Protein AF-A0A3S9FRB8-F1 (afdb_monomer)

Nearest PDB structures (foldseek):
  8jsv-assembly5_J  TM=8.566E-01  e=2.496E-05  Leptospira interrogans serovar Pomona
  2gd9-assembly1_B  TM=8.957E-01  e=8.120E-05  Bacillus subtilis
  3ky8-assembly1_B  TM=8.672E-01  e=1.670E-04  Shewanella loihica PV-4
  3jtw-assembly2_B-3  TM=8.816E-01  e=2.170E-04  Pediococcus pentosaceus ATCC 25745
  3jtw-assembly1_A-2  TM=8.794E-01  e=4.765E-04  Pediococcus pentosaceus ATCC 25745

Foldseek 3Di:
DDVPLVVVLVVVVVVDPDDDDDPDDLVSVLVCVLVVNDFKDKDKDAPDDPPDDDDSPPDNPDDFDWDWDDWDDDPDGMIITMIGTDDD

Sequence (88 aa):
MNGDAVKEISELKRKVDGEILVHGSYRLVRTLIGQNLADELRLVVFPVVLGTGLRFFDGTSDTKPMHLIETQKVGDGLVFYAYEFARD

Secondary structure (DSSP, 8-state):
--HHHHHHHHHHHHH-SS-------HHHHHHHHHTT--SEEEEEE-S----SS--TTTT--S---EEEEEEEEETTTEEEEEEEEPP-

Solvent-accessible surface area (backbone atoms only — not comparable to full-atom values): 5842 Å² total; per-residue (Å²): 131,66,72,63,64,59,52,53,51,57,54,44,65,76,69,54,91,74,89,85,87,73,95,58,51,75,70,53,50,47,48,33,54,73,67,69,67,51,59,64,51,79,44,76,48,67,91,68,85,78,89,73,80,92,61,90,72,74,84,66,93,68,91,76,59,64,43,84,75,45,78,44,77,47,83,95,66,33,40,37,37,34,27,36,54,64,78,133

pLDDT: mean 89.91, std 9.1, range [57.12, 98.25]

Structure (mmCIF, N/CA/C/O backbone):
data_AF-A0A3S9FRB8-F1
#
_entry.id   AF-A0A3S9FRB8-F1
#
loop_
_atom_site.group_PDB
_atom_s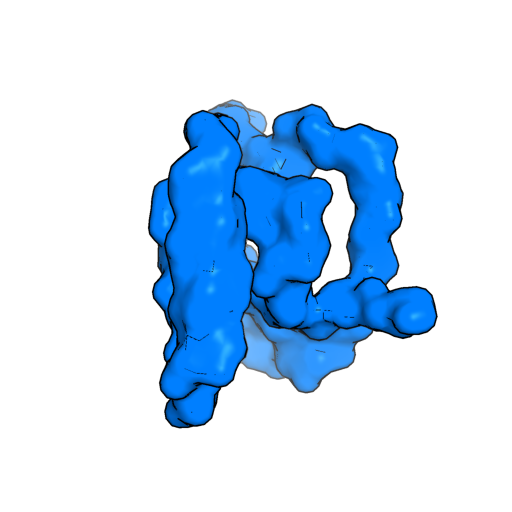ite.id
_atom_site.type_symbol
_atom_site.label_atom_id
_atom_site.label_alt_id
_atom_site.label_comp_id
_atom_site.label_asym_id
_atom_site.label_entity_id
_atom_site.label_seq_id
_atom_site.pdbx_PDB_ins_code
_atom_site.Cartn_x
_atom_site.Cartn_y
_atom_site.Cartn_z
_atom_site.occupancy
_atom_site.B_iso_or_equiv
_atom_site.auth_seq_id
_atom_site.auth_comp_id
_atom_site.auth_asym_id
_atom_site.auth_atom_id
_atom_site.pdbx_PDB_model_num
ATOM 1 N N . MET A 1 1 ? -2.044 15.229 7.996 1.00 57.12 1 MET A N 1
ATOM 2 C CA . MET A 1 1 ? -3.411 15.667 7.640 1.00 57.12 1 MET A CA 1
ATOM 3 C C . MET A 1 1 ? -4.126 15.970 8.943 1.00 57.12 1 MET A C 1
ATOM 5 O O . MET A 1 1 ? -3.697 15.440 9.960 1.00 57.12 1 MET A O 1
ATOM 9 N N . ASN A 1 2 ? -5.120 16.854 8.938 1.00 61.03 2 ASN A N 1
ATOM 10 C CA . ASN A 1 2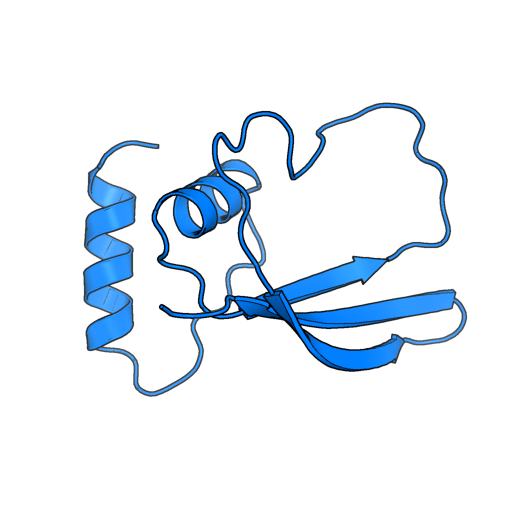 ? -5.847 17.213 10.159 1.00 61.03 2 ASN A CA 1
ATOM 11 C C . ASN A 1 2 ? -6.728 16.036 10.621 1.00 61.03 2 ASN A C 1
ATOM 13 O O . ASN A 1 2 ? -7.000 15.128 9.832 1.00 61.03 2 ASN A O 1
ATOM 17 N N . GLY A 1 3 ? -7.169 16.054 11.883 1.00 70.88 3 GLY A N 1
ATOM 18 C CA . GLY A 1 3 ? -7.996 14.993 12.478 1.00 70.88 3 GLY A CA 1
ATOM 19 C C . GLY A 1 3 ? -9.328 14.735 11.761 1.00 70.88 3 GLY A C 1
ATOM 20 O O . GLY A 1 3 ? -9.867 13.635 11.865 1.00 70.88 3 GLY A O 1
ATOM 21 N N . ASP A 1 4 ? -9.817 15.697 10.976 1.00 82.38 4 ASP A N 1
ATOM 22 C CA . ASP A 1 4 ? -11.102 15.602 10.275 1.00 82.38 4 ASP A CA 1
ATOM 23 C C . ASP A 1 4 ? -11.132 14.453 9.256 1.00 82.38 4 ASP A C 1
ATOM 25 O O . ASP A 1 4 ? -12.047 13.635 9.277 1.00 82.38 4 ASP A 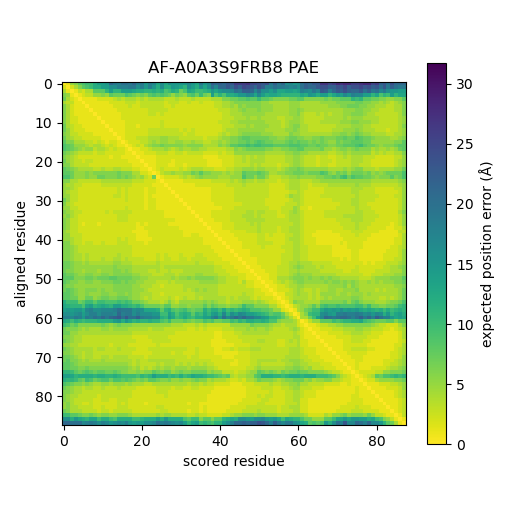O 1
ATOM 29 N N . ALA A 1 5 ? -10.079 14.294 8.445 1.00 84.25 5 ALA A N 1
ATOM 30 C CA . ALA A 1 5 ? -10.026 13.239 7.424 1.00 84.25 5 ALA A CA 1
ATOM 31 C C . ALA A 1 5 ? -10.000 11.821 8.029 1.00 84.25 5 ALA A C 1
ATOM 33 O O . ALA A 1 5 ? -10.588 10.888 7.487 1.00 84.25 5 ALA A O 1
ATOM 34 N N . VAL A 1 6 ? -9.325 11.652 9.171 1.00 89.06 6 VAL A N 1
ATOM 35 C CA . VAL A 1 6 ? -9.275 10.376 9.908 1.00 89.06 6 VAL A CA 1
ATOM 36 C C . VAL A 1 6 ? -10.663 10.026 10.445 1.00 89.06 6 VAL A C 1
ATOM 38 O O . VAL A 1 6 ? -11.108 8.882 10.324 1.00 89.06 6 VAL A O 1
ATOM 41 N N . LYS A 1 7 ? -11.372 11.017 10.998 1.00 92.25 7 LYS A N 1
ATOM 42 C CA . LYS A 1 7 ? -12.736 10.854 11.509 1.00 92.25 7 LYS A CA 1
ATOM 43 C C . LYS A 1 7 ? -13.721 10.502 10.393 1.00 92.25 7 LYS A C 1
ATOM 45 O O . LYS A 1 7 ? -14.457 9.527 10.530 1.00 92.25 7 LYS A O 1
ATOM 50 N N . GLU A 1 8 ? -13.703 11.248 9.292 1.00 92.69 8 GLU A N 1
ATOM 51 C CA . GLU A 1 8 ? -14.579 11.022 8.137 1.00 92.69 8 GLU A CA 1
ATOM 52 C C . GLU A 1 8 ? -14.398 9.621 7.550 1.00 92.69 8 GLU A C 1
ATOM 54 O O . GLU A 1 8 ? -15.379 8.922 7.305 1.00 92.69 8 GLU A O 1
ATOM 59 N N . ILE A 1 9 ? -13.154 9.159 7.392 1.00 92.25 9 ILE A N 1
ATOM 60 C CA . ILE A 1 9 ? -12.884 7.824 6.839 1.00 92.25 9 ILE A CA 1
ATOM 61 C C . ILE A 1 9 ? -13.288 6.723 7.820 1.00 92.25 9 ILE A C 1
ATOM 63 O O . ILE A 1 9 ? -13.858 5.714 7.408 1.00 92.25 9 ILE A O 1
ATOM 67 N N . SER A 1 10 ? -13.079 6.933 9.120 1.00 92.69 10 SER A N 1
ATOM 68 C CA . SER A 1 10 ? -13.556 6.003 10.151 1.00 92.69 10 SER A CA 1
ATOM 69 C C . SER A 1 10 ? -15.081 5.869 10.142 1.00 92.69 10 SER A C 1
ATOM 71 O O . SER A 1 10 ? -15.615 4.781 10.345 1.00 92.69 10 SER A O 1
ATOM 73 N N . GLU A 1 11 ? -15.799 6.971 9.923 1.00 94.50 11 GLU A N 1
ATOM 74 C CA . GLU A 1 11 ? -17.254 6.972 9.756 1.00 94.50 11 GLU A CA 1
ATOM 75 C C . GLU A 1 11 ? -17.690 6.295 8.459 1.00 94.50 11 GLU A C 1
ATOM 77 O O . GLU A 1 11 ? -18.639 5.511 8.479 1.00 94.50 11 GLU A O 1
ATOM 82 N N . LEU A 1 12 ? -17.001 6.571 7.350 1.00 94.38 12 LEU A N 1
ATOM 83 C CA . LEU A 1 12 ? -17.293 5.981 6.048 1.00 94.38 12 LEU A CA 1
ATOM 84 C C . LEU A 1 12 ? -17.137 4.458 6.083 1.00 94.38 12 LEU A C 1
ATOM 86 O O . LEU A 1 12 ? -18.040 3.743 5.656 1.00 94.38 12 LEU A O 1
ATOM 90 N N . LYS A 1 13 ? -16.053 3.963 6.690 1.00 93.06 13 LYS A N 1
ATOM 91 C CA . LYS A 1 13 ? -15.768 2.530 6.852 1.00 93.06 13 LYS A CA 1
ATOM 92 C C . LYS A 1 13 ? -16.853 1.775 7.629 1.00 93.06 13 LYS A C 1
ATOM 94 O O . LYS A 1 13 ? -17.027 0.585 7.420 1.00 93.06 13 LYS A O 1
ATOM 99 N N . ARG A 1 14 ? -17.614 2.451 8.502 1.00 93.12 14 ARG A N 1
ATOM 100 C CA . ARG A 1 14 ? -18.761 1.851 9.217 1.00 93.12 14 ARG A CA 1
ATOM 101 C C . ARG A 1 14 ? -20.056 1.823 8.405 1.00 93.12 14 ARG A C 1
ATOM 103 O O . ARG A 1 14 ? -20.990 1.136 8.800 1.00 93.12 14 ARG A O 1
ATOM 110 N N . LYS A 1 15 ? -20.154 2.635 7.352 1.00 95.38 15 LYS A N 1
ATOM 111 C CA . LYS A 1 15 ? -21.387 2.841 6.575 1.00 95.38 15 LYS A CA 1
ATOM 112 C C . LYS A 1 15 ? -21.368 2.121 5.232 1.00 95.38 15 LYS A C 1
ATOM 114 O O . LYS A 1 15 ? -22.431 1.819 4.704 1.00 95.38 15 LYS A O 1
ATOM 119 N N . VAL A 1 16 ? -20.185 1.922 4.660 1.00 94.88 16 VAL A N 1
ATOM 120 C CA . VAL A 1 16 ? -20.018 1.261 3.366 1.00 94.88 16 VAL A CA 1
ATOM 121 C C . VAL A 1 16 ? -20.016 -0.246 3.573 1.00 94.88 16 VAL A C 1
ATOM 123 O O . VAL A 1 16 ? -19.168 -0.772 4.287 1.00 94.88 16 VAL A O 1
ATOM 126 N N . ASP A 1 17 ? -20.955 -0.922 2.921 1.00 91.56 17 ASP A N 1
ATOM 127 C CA . ASP A 1 17 ? -20.925 -2.369 2.727 1.00 91.56 17 ASP A CA 1
ATOM 128 C C . ASP A 1 17 ? -20.191 -2.650 1.407 1.00 91.56 17 ASP A C 1
ATOM 130 O O . ASP A 1 17 ? -20.761 -2.515 0.322 1.00 91.56 17 ASP A O 1
ATOM 134 N N . GLY A 1 18 ? -18.877 -2.882 1.493 1.00 92.50 18 GLY A N 1
ATOM 135 C CA . GLY A 1 18 ? -17.994 -3.070 0.339 1.00 92.50 18 GLY A CA 1
ATOM 136 C C . GLY A 1 18 ? -16.588 -2.494 0.526 1.00 92.50 18 GLY A C 1
ATOM 137 O O . GLY A 1 18 ? -16.165 -2.165 1.634 1.00 92.50 18 GLY A O 1
ATOM 138 N N . GLU A 1 19 ? -15.850 -2.369 -0.580 1.00 93.31 19 GLU A N 1
ATOM 139 C CA . GLU A 1 19 ? -14.478 -1.854 -0.578 1.00 93.31 19 GLU A CA 1
ATOM 140 C C . GLU A 1 19 ? -14.428 -0.321 -0.660 1.00 93.31 19 GLU A C 1
ATOM 142 O O . GLU A 1 19 ? -15.145 0.312 -1.438 1.00 93.31 19 GLU A O 1
ATOM 147 N N . ILE A 1 20 ? -13.501 0.282 0.088 1.00 94.69 20 ILE A N 1
ATOM 148 C CA . ILE A 1 20 ? -13.118 1.689 -0.069 1.00 94.69 20 ILE A CA 1
ATOM 149 C C . ILE A 1 20 ? -11.707 1.721 -0.655 1.00 94.69 20 ILE A C 1
ATOM 151 O O . ILE A 1 20 ? -10.725 1.475 0.045 1.00 94.69 20 ILE A O 1
ATOM 155 N N . LEU A 1 21 ? -11.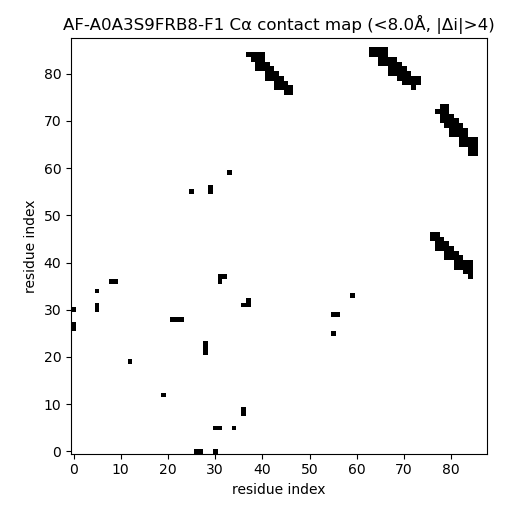597 2.044 -1.944 1.00 94.38 21 LEU A N 1
ATOM 156 C CA . LEU A 1 21 ? -10.311 2.111 -2.636 1.00 94.38 21 LEU A CA 1
ATOM 157 C C . LEU A 1 21 ? -9.689 3.503 -2.526 1.00 94.38 21 LEU A C 1
ATOM 159 O O . LEU A 1 21 ? -10.294 4.511 -2.890 1.00 94.38 21 LEU A O 1
ATOM 163 N N . VAL A 1 22 ? -8.435 3.548 -2.076 1.00 93.56 22 VAL A N 1
ATOM 164 C CA . VAL A 1 22 ? -7.648 4.781 -1.974 1.00 93.56 22 VAL A CA 1
ATOM 165 C C . VAL A 1 22 ? -6.383 4.642 -2.817 1.00 93.56 22 VAL A C 1
ATOM 167 O O . VAL A 1 22 ? -5.354 4.167 -2.349 1.00 93.56 22 VAL A O 1
ATOM 170 N N . HIS A 1 23 ? -6.439 5.092 -4.072 1.00 89.00 23 HIS A N 1
ATOM 171 C CA . HIS A 1 23 ? -5.269 5.103 -4.966 1.00 89.00 23 HIS A CA 1
ATOM 172 C C . HIS A 1 23 ? -4.260 6.217 -4.637 1.00 89.00 23 HIS A C 1
ATOM 174 O O . HIS A 1 23 ? -3.114 6.191 -5.080 1.00 89.00 23 HIS A O 1
ATOM 180 N N . GLY A 1 24 ? -4.682 7.216 -3.864 1.00 85.88 24 GLY A N 1
ATOM 181 C CA . GLY A 1 24 ? -3.881 8.368 -3.477 1.00 85.88 24 GLY A CA 1
ATOM 182 C C . GLY A 1 24 ? -4.727 9.381 -2.702 1.00 85.88 24 GLY A C 1
ATOM 183 O O . GLY A 1 24 ? -5.921 9.197 -2.513 1.00 85.88 24 GLY A O 1
ATOM 184 N N . SER A 1 25 ? -4.175 10.490 -2.222 1.00 89.06 25 SER A N 1
ATOM 185 C CA . SER A 1 25 ? -2.790 10.956 -2.374 1.00 89.06 25 SER A CA 1
ATOM 186 C C . SER A 1 25 ? -1.780 10.203 -1.495 1.00 89.06 25 SER A C 1
ATOM 188 O O . SER A 1 25 ? -2.156 9.600 -0.493 1.00 89.06 25 SER A O 1
ATOM 190 N N . TYR A 1 26 ? -0.482 10.330 -1.802 1.00 87.31 26 TYR A N 1
ATOM 191 C CA . TYR A 1 26 ? 0.621 9.838 -0.956 1.00 87.31 26 TYR A CA 1
ATOM 192 C C . TYR A 1 26 ? 0.429 10.179 0.535 1.00 87.31 26 TYR A C 1
ATOM 194 O O . TYR A 1 26 ? 0.600 9.330 1.408 1.00 87.31 26 TYR A O 1
ATOM 202 N N . ARG A 1 27 ? 0.021 11.422 0.838 1.00 88.38 27 ARG A N 1
ATOM 203 C CA . ARG A 1 27 ? -0.197 11.892 2.217 1.00 88.38 27 ARG A CA 1
ATOM 204 C C . ARG A 1 27 ? -1.393 11.211 2.879 1.00 88.38 27 ARG A C 1
ATOM 206 O O . ARG A 1 27 ? -1.325 10.920 4.072 1.00 88.38 27 ARG A O 1
ATOM 213 N N . LEU A 1 28 ? -2.466 10.973 2.124 1.00 89.56 28 LEU A N 1
ATOM 214 C CA . LEU A 1 28 ? -3.664 10.303 2.624 1.00 89.56 28 LEU A CA 1
ATOM 215 C C . LEU A 1 28 ? -3.380 8.840 2.928 1.00 89.56 28 LEU A C 1
ATOM 217 O O . LEU A 1 28 ? -3.588 8.417 4.059 1.00 89.56 28 LEU A O 1
ATOM 221 N N . VAL A 1 29 ? -2.819 8.106 1.967 1.00 90.62 29 VAL A N 1
ATOM 222 C CA . VAL A 1 29 ? -2.515 6.682 2.141 1.00 90.62 29 VAL A CA 1
ATOM 223 C C . VAL A 1 29 ? -1.604 6.467 3.354 1.00 90.62 29 VAL A C 1
ATOM 225 O O . VAL A 1 29 ? -1.908 5.650 4.220 1.00 90.62 29 VAL A O 1
ATOM 228 N N . ARG A 1 30 ? -0.548 7.277 3.501 1.00 88.44 30 ARG A N 1
ATOM 229 C CA . ARG A 1 30 ? 0.326 7.220 4.682 1.00 88.44 30 ARG A CA 1
ATOM 230 C C . ARG A 1 30 ? -0.394 7.532 5.991 1.00 88.44 30 ARG A C 1
ATOM 232 O O . ARG A 1 30 ? -0.101 6.900 7.001 1.00 88.44 30 ARG A O 1
ATOM 239 N N . THR A 1 31 ? -1.311 8.500 5.985 1.00 89.44 31 THR A N 1
ATOM 240 C CA . THR A 1 31 ? -2.109 8.835 7.174 1.00 89.44 31 THR A CA 1
ATOM 241 C C . THR A 1 31 ? -2.996 7.651 7.565 1.00 89.44 31 THR A C 1
ATOM 243 O O . THR A 1 31 ? -3.026 7.291 8.734 1.00 89.44 31 THR A O 1
ATOM 246 N N . LEU A 1 32 ? -3.659 7.000 6.606 1.00 90.62 32 LEU A N 1
ATOM 247 C CA . LEU A 1 32 ? -4.539 5.858 6.876 1.00 90.62 32 LEU A CA 1
ATOM 248 C C . LEU A 1 32 ? -3.783 4.642 7.400 1.00 90.62 32 LEU A C 1
ATOM 250 O O . LEU A 1 32 ? -4.210 4.043 8.383 1.00 90.62 32 LEU A O 1
ATOM 254 N N . ILE A 1 33 ? -2.635 4.324 6.802 1.00 90.19 33 ILE A N 1
ATOM 255 C CA . ILE A 1 33 ? -1.753 3.263 7.299 1.00 90.19 33 ILE A CA 1
ATOM 256 C C . ILE A 1 33 ? -1.271 3.607 8.713 1.00 90.19 33 ILE A C 1
ATOM 258 O O . ILE A 1 33 ? -1.372 2.788 9.624 1.00 90.19 33 ILE A O 1
ATOM 262 N N . GLY A 1 34 ? -0.789 4.836 8.929 1.00 88.25 34 GLY A N 1
ATOM 263 C CA . GLY A 1 34 ? -0.299 5.291 10.232 1.00 88.25 34 GLY A CA 1
ATOM 264 C C . GLY A 1 34 ? -1.360 5.275 11.338 1.00 88.25 34 GLY A C 1
ATOM 265 O O . GLY A 1 34 ? -1.016 5.056 12.492 1.00 88.25 34 GLY A O 1
ATOM 266 N N . GLN A 1 35 ? -2.634 5.465 10.992 1.00 89.31 35 GLN A N 1
ATOM 267 C CA . GLN A 1 35 ? -3.770 5.447 11.923 1.00 89.31 35 GLN A CA 1
ATOM 268 C C . GLN A 1 35 ? -4.486 4.084 11.994 1.00 89.31 35 GLN A C 1
ATOM 270 O O . GLN A 1 35 ? -5.570 4.010 12.563 1.00 89.31 35 GLN A O 1
ATOM 275 N N . ASN A 1 36 ? -3.913 3.015 11.423 1.00 89.75 36 ASN A N 1
ATOM 276 C CA . ASN A 1 36 ? -4.504 1.665 11.392 1.00 89.75 36 ASN A CA 1
ATOM 277 C C . ASN A 1 36 ? -5.907 1.610 10.754 1.00 89.75 36 ASN A C 1
ATOM 279 O O . ASN A 1 36 ? -6.751 0.803 11.133 1.00 89.75 36 ASN A O 1
ATOM 283 N N . LEU A 1 37 ? -6.173 2.490 9.785 1.00 92.12 37 LEU A N 1
ATOM 284 C CA . LEU A 1 37 ? -7.453 2.545 9.076 1.00 92.12 37 LEU A CA 1
ATOM 285 C C . LEU A 1 37 ? -7.455 1.751 7.766 1.00 92.12 37 LEU A C 1
ATOM 287 O O . LEU A 1 37 ? -8.534 1.450 7.255 1.00 92.12 37 LEU A O 1
ATOM 291 N N . ALA A 1 38 ? -6.278 1.405 7.239 1.00 92.94 38 ALA A N 1
ATOM 292 C CA . ALA A 1 38 ? -6.131 0.547 6.068 1.00 92.94 38 ALA A CA 1
ATOM 293 C C . ALA A 1 38 ? -6.127 -0.934 6.475 1.00 92.94 38 ALA A C 1
ATOM 295 O O . ALA A 1 38 ? -5.371 -1.316 7.364 1.00 92.94 38 ALA A O 1
ATOM 296 N N . ASP A 1 39 ? -6.949 -1.747 5.810 1.00 94.50 39 ASP A N 1
ATOM 297 C CA . ASP A 1 39 ? -6.975 -3.206 5.996 1.00 94.50 39 ASP A CA 1
ATOM 298 C C . ASP A 1 39 ? -6.031 -3.914 5.021 1.00 94.50 39 ASP A C 1
ATOM 300 O O . ASP A 1 39 ? -5.335 -4.852 5.395 1.00 94.50 39 ASP A O 1
ATOM 304 N N . GLU A 1 40 ? -5.960 -3.411 3.787 1.00 95.94 40 GLU A N 1
ATOM 305 C CA . GLU A 1 40 ? -5.207 -4.014 2.693 1.00 95.94 40 GLU A CA 1
ATOM 306 C C . GLU A 1 40 ? -4.286 -2.983 2.022 1.00 95.94 40 GLU A C 1
ATOM 308 O O . GLU A 1 40 ? -4.655 -1.821 1.817 1.00 95.94 40 GLU A O 1
ATOM 313 N N . LEU A 1 41 ? -3.082 -3.416 1.651 1.00 95.00 41 LEU A N 1
ATOM 314 C CA . LEU A 1 41 ? -2.126 -2.673 0.844 1.00 95.00 41 LEU A CA 1
ATOM 315 C C . LEU A 1 41 ? -1.931 -3.372 -0.510 1.00 95.00 41 LEU A C 1
ATOM 317 O O . LEU A 1 41 ? -1.282 -4.414 -0.602 1.00 95.00 41 LEU A O 1
ATOM 321 N N . ARG A 1 42 ? -2.449 -2.743 -1.570 1.00 95.62 42 ARG A N 1
ATOM 322 C CA . ARG A 1 42 ? -2.281 -3.164 -2.969 1.00 95.62 42 ARG A CA 1
ATOM 323 C C . ARG A 1 42 ? -1.078 -2.452 -3.595 1.00 95.62 42 ARG A C 1
ATOM 325 O O . ARG A 1 42 ? -1.095 -1.231 -3.753 1.00 95.62 42 ARG A O 1
ATOM 332 N N . LEU A 1 43 ? -0.031 -3.196 -3.945 1.00 94.88 43 LEU A N 1
ATOM 333 C CA . LEU A 1 43 ? 1.217 -2.679 -4.516 1.00 94.88 43 LEU A CA 1
ATOM 334 C C . LEU A 1 43 ? 1.396 -3.146 -5.956 1.00 94.88 43 LEU A C 1
ATOM 336 O O . LEU A 1 43 ? 1.287 -4.331 -6.247 1.00 94.88 43 LEU A O 1
ATOM 340 N N . VAL A 1 44 ? 1.763 -2.220 -6.842 1.00 95.62 44 VAL A N 1
ATOM 341 C CA . VAL A 1 44 ? 2.230 -2.541 -8.196 1.00 95.62 44 VAL A CA 1
ATOM 342 C C . VAL A 1 44 ? 3.704 -2.183 -8.297 1.00 95.62 44 VAL A C 1
ATOM 344 O O . VAL A 1 44 ? 4.087 -1.023 -8.138 1.00 95.62 44 VAL A O 1
ATOM 347 N N . VAL A 1 45 ? 4.534 -3.185 -8.566 1.00 95.81 45 VAL A N 1
ATOM 348 C CA . VAL A 1 45 ? 5.969 -3.025 -8.782 1.00 95.81 45 VAL A CA 1
ATOM 349 C C . VAL A 1 45 ? 6.230 -2.822 -10.269 1.00 95.81 45 VAL A C 1
ATOM 351 O O . VAL A 1 45 ? 5.907 -3.676 -11.096 1.00 95.81 45 VAL A O 1
ATOM 354 N N . PHE A 1 46 ? 6.837 -1.682 -10.590 1.00 95.56 46 PHE A N 1
ATOM 355 C CA . PHE A 1 46 ? 7.301 -1.344 -11.931 1.00 95.56 46 PHE A CA 1
ATOM 356 C C . PHE A 1 46 ? 8.774 -1.756 -12.092 1.00 95.56 46 PHE A C 1
ATOM 358 O O . PHE A 1 46 ? 9.555 -1.553 -11.159 1.00 95.56 46 PHE A O 1
ATOM 365 N N . PRO A 1 47 ? 9.191 -2.282 -13.258 1.00 95.12 47 PRO A N 1
ATOM 366 C CA . PRO A 1 47 ? 10.558 -2.745 -13.503 1.00 95.12 47 PRO A CA 1
ATOM 367 C C . PRO A 1 47 ? 11.499 -1.567 -13.810 1.00 95.12 47 PRO A C 1
ATOM 369 O O . PRO A 1 47 ? 12.082 -1.474 -14.887 1.00 95.12 47 PRO A O 1
ATOM 372 N N . VAL A 1 48 ? 11.620 -0.625 -12.872 1.00 94.81 48 VAL A N 1
ATOM 373 C CA . VAL A 1 48 ? 12.438 0.585 -13.012 1.00 94.81 48 VAL A CA 1
ATOM 374 C C . VAL A 1 48 ? 13.145 0.924 -11.704 1.00 94.81 48 VAL A C 1
ATOM 376 O O . VAL A 1 48 ? 12.565 0.853 -10.623 1.00 94.81 48 VAL A O 1
ATOM 379 N N . VAL A 1 49 ? 14.403 1.350 -11.807 1.00 94.88 49 VAL A N 1
ATOM 380 C CA . VAL A 1 49 ? 15.151 1.947 -10.696 1.00 94.88 49 VAL A CA 1
ATOM 381 C C . VAL A 1 49 ? 15.071 3.464 -10.841 1.00 94.88 49 VAL A C 1
ATOM 383 O O . VAL A 1 49 ? 15.767 4.048 -11.665 1.00 94.88 49 VAL A O 1
ATOM 386 N N . LEU A 1 50 ? 14.201 4.107 -10.057 1.00 94.94 50 LEU A N 1
ATOM 387 C CA . LEU A 1 50 ? 13.932 5.548 -10.179 1.00 94.94 50 LEU A CA 1
ATOM 388 C C . LEU A 1 50 ? 15.065 6.440 -9.627 1.00 94.94 50 LEU A C 1
ATOM 390 O O . LEU A 1 50 ? 15.187 7.601 -10.003 1.00 94.94 50 LEU A O 1
ATOM 394 N N . GLY A 1 51 ? 15.903 5.912 -8.730 1.00 94.75 51 GLY A N 1
ATOM 395 C CA . GLY A 1 51 ? 16.999 6.649 -8.090 1.00 94.75 51 GLY A CA 1
ATOM 396 C C . GLY A 1 51 ? 16.539 7.510 -6.910 1.00 94.75 51 GLY A C 1
ATOM 397 O O . GLY A 1 51 ? 16.825 7.175 -5.761 1.00 94.75 51 GLY A O 1
ATOM 398 N N . THR A 1 52 ? 15.816 8.603 -7.169 1.00 92.88 52 THR A N 1
ATOM 399 C CA . THR A 1 52 ? 15.350 9.551 -6.137 1.00 92.88 52 THR A CA 1
ATOM 400 C C . THR A 1 52 ? 13.853 9.841 -6.252 1.00 92.88 52 THR A C 1
ATOM 402 O O . THR A 1 52 ? 13.227 9.571 -7.273 1.00 92.88 52 THR A O 1
ATOM 405 N N . GLY A 1 53 ? 13.252 10.366 -5.180 1.00 90.06 53 GLY A N 1
ATOM 406 C CA . GLY A 1 53 ? 11.833 10.716 -5.146 1.00 90.06 53 GLY A CA 1
ATOM 407 C C . GLY A 1 53 ? 11.196 10.504 -3.776 1.00 90.06 53 GLY A C 1
ATOM 408 O O . GLY A 1 53 ? 11.880 10.257 -2.781 1.00 90.06 53 GLY A O 1
ATOM 409 N N . LEU A 1 54 ? 9.866 10.600 -3.733 1.00 88.50 54 LEU A N 1
ATOM 410 C CA . LEU A 1 54 ? 9.089 10.329 -2.525 1.00 88.50 54 LEU A CA 1
ATOM 411 C C . LEU A 1 54 ? 9.111 8.833 -2.212 1.00 88.50 54 LEU A C 1
ATOM 413 O O . LEU A 1 54 ? 8.647 8.018 -3.008 1.00 88.50 54 LEU A O 1
ATOM 417 N N . ARG A 1 55 ? 9.594 8.471 -1.024 1.00 86.50 55 ARG A N 1
ATOM 418 C CA . ARG A 1 55 ? 9.552 7.088 -0.544 1.00 86.50 55 ARG A CA 1
ATOM 419 C C . ARG A 1 55 ? 8.290 6.859 0.267 1.00 86.50 55 ARG A C 1
ATOM 421 O O . ARG A 1 55 ? 7.974 7.626 1.174 1.00 86.50 55 ARG A O 1
ATOM 428 N N . PHE A 1 56 ? 7.556 5.804 -0.058 1.00 81.31 56 PHE A N 1
ATOM 429 C CA . PHE A 1 56 ? 6.260 5.508 0.553 1.00 81.31 56 PHE A CA 1
ATOM 430 C C . PHE A 1 56 ? 6.330 5.281 2.072 1.00 81.31 56 PHE A C 1
ATOM 432 O O . PHE A 1 56 ? 5.477 5.782 2.801 1.00 81.31 56 PHE A O 1
ATOM 439 N N . PHE A 1 57 ? 7.389 4.628 2.553 1.00 77.75 57 PHE A N 1
ATOM 440 C CA . PHE A 1 57 ? 7.554 4.246 3.960 1.00 77.75 57 PHE A CA 1
ATOM 44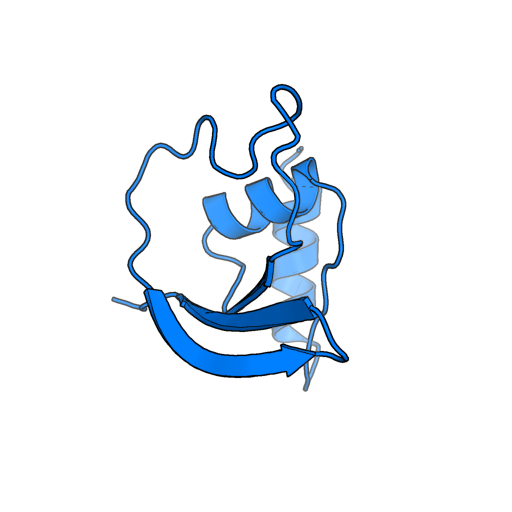1 C C . PHE A 1 57 ? 8.486 5.167 4.776 1.00 77.75 57 PHE A C 1
ATOM 443 O O . PHE A 1 57 ? 8.828 4.848 5.912 1.00 77.75 57 PHE A O 1
ATOM 450 N N . ASP A 1 58 ? 8.905 6.321 4.245 1.00 78.56 58 ASP A N 1
ATOM 451 C CA . ASP A 1 58 ? 9.792 7.230 4.991 1.00 78.56 58 ASP A CA 1
ATOM 452 C C . ASP A 1 58 ? 9.050 7.882 6.168 1.00 78.56 58 ASP A C 1
ATOM 454 O O . ASP A 1 58 ? 8.201 8.747 5.961 1.00 78.56 58 ASP A O 1
ATOM 458 N N . GLY A 1 59 ? 9.386 7.531 7.413 1.00 67.38 59 GLY A N 1
ATOM 459 C CA . GLY A 1 59 ? 8.815 8.147 8.621 1.00 67.38 59 GLY A CA 1
ATOM 46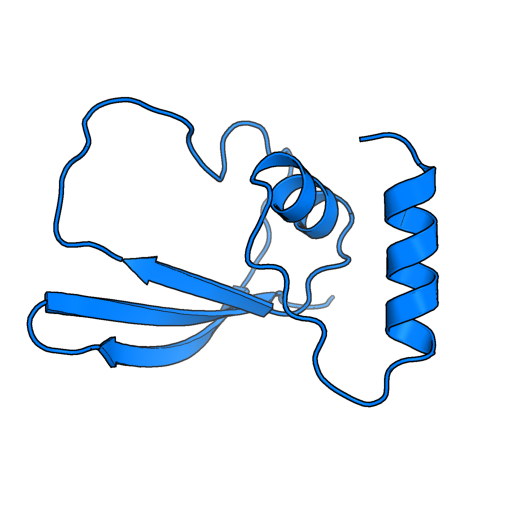0 C C . GLY A 1 59 ? 7.554 7.470 9.174 1.00 67.38 59 GLY A C 1
ATOM 461 O O . GLY A 1 59 ? 6.745 8.131 9.821 1.00 67.38 59 GLY A O 1
ATOM 462 N N . THR A 1 60 ? 7.340 6.182 8.903 1.00 64.38 60 THR A N 1
ATOM 463 C CA . THR A 1 60 ? 6.486 5.316 9.743 1.00 64.38 60 THR A CA 1
ATOM 464 C C . THR A 1 60 ? 7.261 4.930 11.007 1.00 64.38 60 THR A C 1
ATOM 466 O O . THR A 1 60 ? 8.383 4.450 10.878 1.00 64.38 60 THR A O 1
ATOM 469 N N . SER A 1 61 ? 6.714 5.171 12.210 1.00 66.62 61 SER A N 1
ATOM 470 C CA . SER A 1 61 ? 7.449 4.910 13.465 1.00 66.62 61 SER A CA 1
ATOM 471 C C . SER A 1 61 ? 7.454 3.441 13.879 1.00 66.62 61 SER A C 1
ATOM 473 O O . SER A 1 61 ? 8.407 3.012 14.521 1.00 66.62 61 SER A O 1
ATOM 475 N N . ASP A 1 62 ? 6.434 2.675 13.476 1.00 79.12 62 ASP A N 1
ATOM 476 C CA . ASP A 1 62 ? 6.201 1.323 13.984 1.00 79.12 62 ASP A CA 1
ATOM 477 C C . ASP A 1 62 ? 6.174 0.299 12.846 1.00 79.12 62 ASP A C 1
ATOM 479 O O . ASP A 1 62 ? 5.643 0.557 11.758 1.00 79.12 62 ASP A O 1
ATOM 483 N N . THR A 1 63 ? 6.719 -0.887 13.116 1.00 86.62 63 THR A N 1
ATOM 484 C CA . THR A 1 63 ? 6.604 -2.048 12.230 1.00 86.62 63 THR A CA 1
ATOM 485 C C . THR A 1 63 ? 5.137 -2.446 12.099 1.00 86.62 63 THR A C 1
ATOM 487 O O . THR A 1 63 ? 4.453 -2.631 13.102 1.00 86.62 63 THR A O 1
ATOM 490 N N . LYS A 1 64 ? 4.658 -2.617 10.864 1.00 88.69 64 LYS A N 1
ATOM 491 C CA . LYS A 1 64 ? 3.308 -3.117 10.580 1.00 88.69 64 LYS A CA 1
ATOM 492 C C . LYS A 1 64 ? 3.405 -4.493 9.922 1.00 88.69 64 LYS A C 1
ATOM 494 O O . LYS A 1 64 ? 3.764 -4.551 8.744 1.00 88.69 64 LYS A O 1
ATOM 499 N N . PRO A 1 65 ? 3.169 -5.589 10.664 1.00 92.75 65 PRO A N 1
ATOM 500 C CA . PRO A 1 65 ? 3.178 -6.924 10.085 1.00 92.75 65 PRO A CA 1
ATOM 501 C C . PRO A 1 65 ? 2.075 -7.058 9.031 1.00 92.75 65 PRO A C 1
ATOM 503 O O . PRO A 1 65 ? 0.995 -6.483 9.162 1.00 92.75 65 PRO A O 1
ATOM 506 N N . MET A 1 66 ? 2.369 -7.798 7.964 1.00 95.31 66 MET A N 1
ATOM 507 C CA 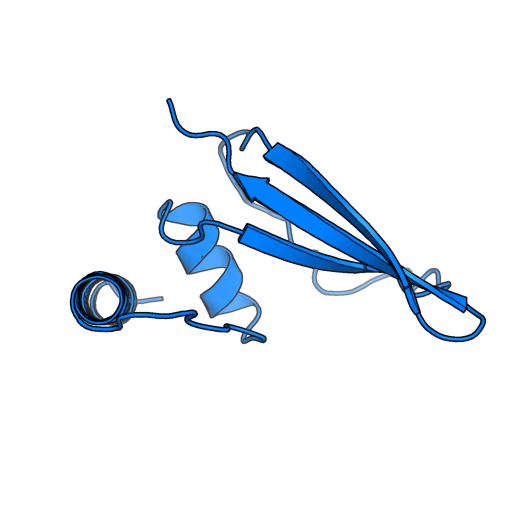. MET A 1 66 ? 1.447 -8.020 6.856 1.00 95.31 66 MET A CA 1
ATOM 508 C C . MET A 1 66 ? 1.527 -9.463 6.368 1.00 95.31 66 MET A C 1
ATOM 510 O O . MET A 1 66 ? 2.596 -10.078 6.398 1.00 95.31 66 MET A O 1
ATOM 514 N N . HIS A 1 67 ? 0.412 -9.968 5.854 1.00 97.50 67 HIS A N 1
ATOM 515 C CA . HIS A 1 67 ? 0.320 -11.264 5.196 1.00 97.50 67 HIS A CA 1
ATOM 516 C C . HIS A 1 67 ? 0.097 -11.067 3.702 1.00 97.50 67 HIS A C 1
ATOM 518 O O . HIS A 1 67 ? -0.762 -10.293 3.293 1.00 97.50 67 HIS A O 1
ATOM 524 N N . LEU A 1 68 ? 0.888 -11.758 2.881 1.00 98.12 68 LEU A N 1
ATOM 525 C CA . LEU A 1 68 ? 0.667 -11.800 1.440 1.00 98.12 68 LEU A CA 1
ATOM 526 C C . LEU A 1 68 ? -0.617 -12.585 1.160 1.00 98.12 68 LEU A C 1
ATOM 528 O O . LEU A 1 68 ? -0.684 -13.762 1.511 1.00 98.12 68 LEU A O 1
ATOM 532 N N . 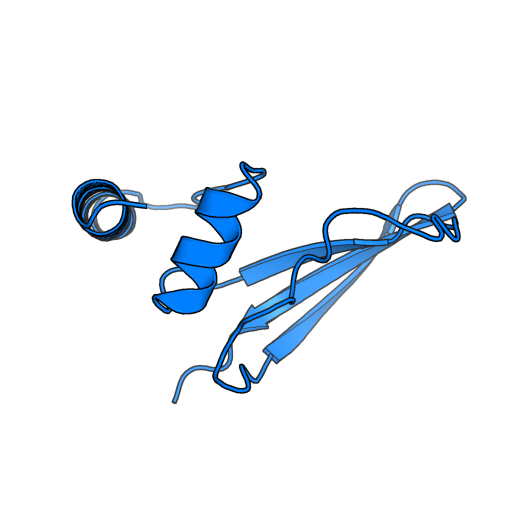ILE A 1 69 ? -1.593 -11.950 0.515 1.00 98.12 69 ILE A N 1
ATOM 533 C CA . ILE A 1 69 ? -2.870 -12.586 0.160 1.00 98.12 69 ILE A CA 1
ATOM 534 C C . ILE A 1 69 ? -3.018 -12.807 -1.350 1.00 98.12 69 ILE A C 1
ATOM 536 O O . ILE A 1 69 ? -3.695 -13.744 -1.761 1.00 98.12 69 ILE A O 1
ATOM 540 N N . GLU A 1 70 ? -2.330 -12.019 -2.183 1.00 98.25 70 GLU A N 1
ATOM 541 C CA . GLU A 1 70 ? -2.329 -12.207 -3.638 1.00 98.25 70 GLU A CA 1
ATOM 542 C C . GLU A 1 70 ? -0.981 -11.829 -4.257 1.00 98.25 70 GLU A C 1
ATOM 544 O O . GLU A 1 70 ? -0.340 -10.858 -3.855 1.00 98.25 70 GLU A O 1
ATOM 549 N N . THR A 1 71 ? -0.559 -12.575 -5.278 1.00 98.25 71 THR A N 1
ATOM 550 C CA . THR A 1 71 ? 0.518 -12.178 -6.192 1.00 98.25 71 THR A CA 1
ATOM 551 C C . THR A 1 71 ? 0.099 -12.475 -7.618 1.00 98.25 71 THR A C 1
ATOM 553 O O . THR A 1 71 ? -0.277 -13.601 -7.936 1.00 98.25 71 THR A O 1
ATOM 556 N N . GLN A 1 72 ? 0.221 -11.481 -8.492 1.00 98.06 72 GLN A N 1
ATOM 557 C CA . GLN A 1 72 ? -0.167 -11.611 -9.888 1.00 98.06 72 GLN A CA 1
ATOM 558 C C . GLN A 1 72 ? 0.811 -10.862 -10.796 1.00 98.06 72 GLN A C 1
ATOM 560 O O . GLN A 1 72 ? 1.150 -9.707 -10.548 1.00 98.06 72 GLN A O 1
ATOM 565 N N . LYS A 1 73 ? 1.228 -11.486 -11.903 1.00 97.75 73 LYS A N 1
ATOM 566 C CA . LYS A 1 73 ? 1.884 -10.759 -12.998 1.00 97.75 73 LYS A CA 1
ATOM 567 C C . LYS A 1 73 ? 0.826 -9.968 -13.772 1.00 97.75 73 LYS A C 1
ATOM 569 O O . LYS A 1 73 ? -0.152 -10.549 -14.231 1.00 97.75 73 LYS A O 1
ATOM 574 N N . VAL A 1 74 ? 1.037 -8.667 -13.952 1.00 96.12 74 VAL A N 1
ATOM 575 C CA . VAL A 1 74 ? 0.138 -7.799 -14.727 1.00 96.12 74 VAL A CA 1
ATOM 576 C C . VAL A 1 74 ? 0.818 -7.414 -16.039 1.00 96.12 74 VAL A C 1
ATOM 578 O O . VAL A 1 74 ? 1.865 -6.762 -16.054 1.00 96.12 74 VAL A O 1
ATOM 581 N N . GLY A 1 75 ? 0.224 -7.837 -17.156 1.00 93.50 75 GLY A N 1
ATOM 582 C CA . GLY A 1 75 ? 0.821 -7.674 -18.482 1.00 93.50 75 GLY A CA 1
ATOM 583 C C . GLY A 1 75 ? 2.204 -8.327 -18.575 1.00 93.50 75 GLY A C 1
ATOM 584 O O . GLY A 1 75 ? 2.457 -9.378 -17.982 1.00 93.50 75 GLY A O 1
ATOM 585 N N . ASP A 1 76 ? 3.122 -7.688 -19.301 1.00 89.81 76 ASP A N 1
ATOM 586 C CA . ASP A 1 76 ? 4.414 -8.301 -19.621 1.00 89.81 76 ASP A CA 1
ATOM 587 C C . ASP A 1 76 ? 5.536 -8.020 -18.618 1.00 89.81 76 ASP A C 1
ATOM 589 O O . ASP A 1 76 ? 6.533 -8.744 -18.632 1.00 89.81 76 ASP A O 1
ATOM 593 N N . GLY A 1 77 ? 5.371 -7.060 -17.701 1.00 92.00 77 GLY A N 1
ATOM 594 C CA . GLY A 1 77 ? 6.479 -6.615 -16.847 1.00 92.00 77 GLY A CA 1
ATOM 595 C C . GLY A 1 77 ? 6.128 -6.091 -15.458 1.00 92.00 77 GLY A C 1
ATOM 596 O O . GLY A 1 77 ? 7.046 -5.710 -14.737 1.00 92.00 77 GLY A O 1
ATOM 597 N N . LEU A 1 78 ? 4.852 -6.056 -15.066 1.00 97.31 78 LEU A N 1
ATOM 598 C CA . LEU A 1 78 ? 4.448 -5.576 -13.742 1.00 97.31 78 LEU A CA 1
ATOM 599 C C . LEU A 1 78 ? 4.152 -6.748 -12.808 1.00 97.31 78 LEU A C 1
ATOM 601 O O . LEU A 1 78 ? 3.686 -7.804 -13.244 1.00 97.31 78 LEU A O 1
ATOM 605 N N . VAL A 1 79 ? 4.364 -6.532 -11.513 1.00 98.12 79 VAL A N 1
ATOM 606 C CA . VAL A 1 79 ? 3.927 -7.466 -10.469 1.00 98.12 79 VAL A CA 1
ATOM 607 C C . VAL A 1 79 ? 2.996 -6.741 -9.514 1.00 98.12 79 VAL A C 1
ATOM 609 O O . VAL A 1 79 ? 3.350 -5.699 -8.968 1.00 98.12 79 VAL A O 1
ATOM 612 N N . PHE A 1 80 ? 1.803 -7.290 -9.340 1.00 98.12 80 PHE A N 1
ATOM 613 C CA . PHE A 1 80 ? 0.827 -6.873 -8.350 1.00 98.12 80 PHE A CA 1
ATOM 614 C C . PHE A 1 80 ? 0.948 -7.754 -7.108 1.00 98.12 80 PHE A C 1
ATOM 616 O O . PHE A 1 80 ? 1.041 -8.978 -7.218 1.00 98.12 80 PHE A O 1
ATOM 623 N N . TYR A 1 81 ? 0.902 -7.118 -5.945 1.00 98.19 81 TYR A N 1
ATOM 624 C CA . TYR A 1 81 ? 0.776 -7.768 -4.654 1.00 98.19 81 TYR A CA 1
ATOM 625 C C . TYR A 1 81 ? -0.404 -7.173 -3.897 1.00 98.19 81 TYR A C 1
ATOM 627 O O . TYR A 1 81 ? -0.548 -5.949 -3.854 1.00 98.19 81 TYR A O 1
ATOM 635 N N . ALA A 1 82 ? -1.178 -8.023 -3.237 1.00 97.94 82 ALA A N 1
ATOM 636 C CA . ALA A 1 82 ? -2.089 -7.607 -2.182 1.00 97.94 82 ALA A CA 1
ATOM 637 C C . ALA A 1 82 ? -1.594 -8.162 -0.849 1.00 97.94 82 ALA A C 1
ATOM 639 O O . ALA A 1 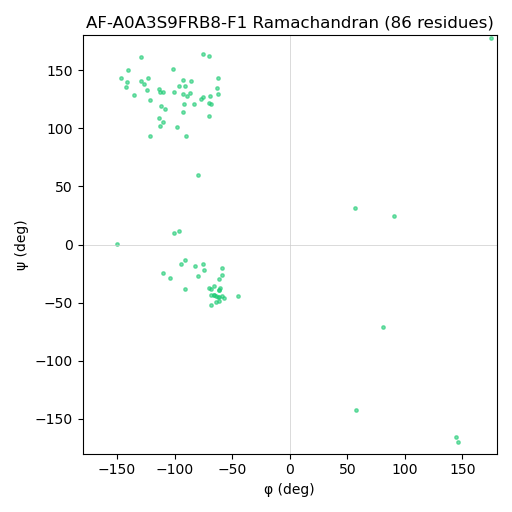82 ? -1.267 -9.349 -0.736 1.00 97.94 82 ALA A O 1
ATOM 640 N N . TYR A 1 83 ? -1.535 -7.291 0.152 1.00 97.69 83 TYR A N 1
ATOM 641 C CA . TYR A 1 83 ? -1.160 -7.631 1.514 1.00 97.69 83 TYR A CA 1
ATOM 642 C C . TYR A 1 83 ? -2.254 -7.202 2.478 1.00 97.69 83 TYR A C 1
ATOM 644 O O . TYR A 1 83 ? -2.680 -6.053 2.430 1.00 97.69 83 TYR A O 1
ATOM 652 N N . GLU A 1 84 ? -2.649 -8.074 3.393 1.00 97.50 84 GLU A N 1
ATOM 653 C CA . GLU A 1 84 ? -3.494 -7.693 4.522 1.00 97.50 84 GLU A CA 1
ATOM 654 C C . GLU A 1 84 ? -2.612 -7.285 5.707 1.00 97.50 84 GLU A C 1
ATOM 656 O O . GLU A 1 84 ? -1.614 -7.952 6.001 1.00 97.50 84 GLU A O 1
ATOM 661 N N . PHE A 1 85 ? -2.953 -6.191 6.390 1.00 94.62 85 PHE A N 1
ATOM 662 C CA . PHE A 1 85 ? -2.309 -5.843 7.655 1.00 94.62 85 PHE A CA 1
ATOM 663 C C . PHE A 1 85 ? -2.717 -6.850 8.730 1.00 94.62 85 PHE A C 1
ATOM 665 O O . PHE A 1 85 ? -3.905 -7.080 8.955 1.00 94.62 85 PHE A O 1
ATOM 672 N N . ALA A 1 86 ? -1.735 -7.432 9.418 1.00 91.75 86 ALA A N 1
ATOM 673 C CA . ALA A 1 86 ? -2.019 -8.321 10.532 1.00 91.75 86 ALA A CA 1
ATOM 674 C C . ALA A 1 86 ? -2.726 -7.532 11.644 1.00 91.75 86 ALA A C 1
ATOM 676 O O . ALA A 1 86 ? -2.335 -6.410 11.977 1.00 91.75 86 ALA A O 1
ATOM 677 N N . ARG A 1 87 ? -3.791 -8.120 12.187 1.00 79.88 87 ARG A N 1
ATOM 678 C CA . ARG A 1 87 ? -4.529 -7.583 13.330 1.00 79.88 87 ARG A CA 1
ATOM 679 C C . ARG A 1 87 ? -4.084 -8.346 14.574 1.00 79.88 87 ARG A C 1
ATOM 681 O O . ARG A 1 87 ? -4.023 -9.573 14.523 1.00 79.88 87 ARG A O 1
ATOM 688 N N . ASP A 1 88 ? -3.759 -7.612 15.633 1.00 58.78 88 ASP A N 1
ATOM 689 C CA . ASP A 1 88 ? -3.583 -8.179 16.975 1.00 58.78 88 ASP A CA 1
ATOM 690 C C . ASP A 1 88 ? -4.926 -8.664 17.549 1.00 58.78 88 ASP A C 1
ATOM 692 O O . ASP A 1 88 ? -5.968 -8.027 17.246 1.00 58.78 88 ASP A O 1
#

Mean predicted aligned error: 4.58 Å

Radius of gyration: 14.5 Å; Cα contacts (8 Å, |Δi|>4): 85; chains: 1; bounding box: 38×30×37 Å